Protein AF-A0A968T6D5-F1 (afdb_monomer)

Nearest PDB structures (foldseek):
  5hj5-assembly2_B  TM=8.828E-01  e=1.492E-11  Vibrio cholerae O1 biovar El Tor str. N16961
  4r7t-assembly1_B  TM=8.932E-01  e=2.341E-11  Vibrio cholerae O1 biovar El Tor str. N16961
  7lqm-assembly2_D  TM=8.973E-01  e=6.558E-11  Pasteurella multocida subsp. multocida str. Pm70
  4r7t-assembly1_C  TM=8.538E-01  e=7.459E-11  Vibrio cholerae O1 biovar El Tor str. N16961
  3hn6-assembly1_E  TM=8.914E-01  e=2.534E-10  Borreliella burgdorferi B31

Sequence (171 aa):
MSRQGNSTKNNLLLCAASGSSPTGTYTKLAERNDIDTYKNLKVIKLDEWGGIPANHEGSCETYLQSILVKPLNIREENYYSFQSEPSSPEEECNRIQQLIYQNGPIDACVLGLGMNGHIAFNEPSTYLQAHCHVAVLSEASMNHPMAKNMKKDSVYGLSLGMAEHHEFQKE

Structure (mmCIF, N/CA/C/O backbone):
data_AF-A0A968T6D5-F1
#
_entry.id   AF-A0A968T6D5-F1
#
loop_
_atom_site.group_PDB
_atom_site.id
_atom_site.type_symbol
_atom_site.label_atom_id
_atom_site.label_alt_id
_atom_site.label_comp_id
_atom_site.label_asym_id
_atom_site.label_entity_id
_atom_site.label_seq_id
_atom_site.pdbx_PDB_ins_code
_atom_site.Cartn_x
_atom_site.Cartn_y
_atom_site.Cartn_z
_atom_site.occupancy
_atom_site.B_iso_or_equiv
_atom_site.auth_seq_id
_atom_site.auth_comp_id
_atom_site.auth_asym_id
_atom_site.auth_atom_id
_atom_site.pdbx_PDB_model_num
ATOM 1 N N . MET A 1 1 ? -39.250 -11.240 4.379 1.00 39.84 1 MET A N 1
ATOM 2 C CA . MET A 1 1 ? -37.954 -11.837 4.755 1.00 39.84 1 MET A CA 1
ATOM 3 C C . MET A 1 1 ? -37.105 -10.739 5.360 1.00 39.84 1 MET A C 1
ATOM 5 O O . MET A 1 1 ? -36.820 -9.749 4.702 1.00 39.84 1 MET A O 1
ATOM 9 N N . SER A 1 2 ? -36.882 -10.845 6.662 1.00 36.34 2 SER A N 1
ATOM 10 C CA . SER A 1 2 ? -36.155 -9.902 7.508 1.00 36.34 2 SER A CA 1
ATOM 11 C C . SER A 1 2 ? -34.710 -9.735 7.036 1.00 36.34 2 SER A C 1
ATOM 13 O O . SER A 1 2 ? -34.006 -10.730 6.899 1.00 36.34 2 SER A O 1
ATOM 15 N N . ARG A 1 3 ? -34.265 -8.487 6.826 1.00 44.09 3 ARG A N 1
ATOM 16 C CA . ARG A 1 3 ? -32.837 -8.143 6.757 1.00 44.09 3 ARG A CA 1
ATOM 17 C C . ARG A 1 3 ? -32.211 -8.545 8.089 1.00 44.09 3 ARG A C 1
ATOM 19 O O . ARG A 1 3 ? -32.460 -7.901 9.107 1.00 44.09 3 ARG A O 1
ATOM 26 N N . GLN A 1 4 ? -31.502 -9.663 8.094 1.00 44.09 4 GLN A N 1
ATOM 27 C CA . GLN A 1 4 ? -30.813 -10.163 9.270 1.00 44.09 4 GLN A CA 1
ATOM 28 C C . GLN A 1 4 ? -29.590 -9.273 9.528 1.00 44.09 4 GLN A C 1
ATOM 30 O O . GLN A 1 4 ? -28.800 -9.039 8.625 1.00 44.09 4 GLN A O 1
ATOM 35 N N . GLY A 1 5 ? -29.543 -8.720 10.744 1.00 38.88 5 GLY A N 1
ATOM 36 C CA . GLY A 1 5 ? -28.426 -8.078 11.446 1.00 38.88 5 GLY A CA 1
ATOM 37 C C . GLY A 1 5 ? -27.273 -7.501 10.626 1.00 38.88 5 GLY A C 1
ATOM 38 O O . GLY A 1 5 ? -26.410 -8.233 10.162 1.00 38.88 5 GLY A O 1
ATOM 39 N N . ASN A 1 6 ? -27.170 -6.171 10.609 1.00 45.66 6 ASN A N 1
ATOM 40 C CA . ASN A 1 6 ? -25.922 -5.477 10.308 1.00 45.66 6 ASN A CA 1
ATOM 41 C C . ASN A 1 6 ? -24.921 -5.795 11.437 1.00 45.66 6 ASN A C 1
ATOM 43 O O . ASN A 1 6 ? -24.883 -5.111 12.459 1.00 45.66 6 ASN A O 1
ATOM 47 N N . SER A 1 7 ? -24.189 -6.902 11.308 1.00 52.06 7 SER A N 1
ATOM 48 C CA . SER A 1 7 ? -23.083 -7.232 12.201 1.00 52.06 7 SER A CA 1
ATOM 49 C C . SER A 1 7 ? -21.985 -6.202 11.928 1.00 52.06 7 SER A C 1
ATOM 51 O O . SER A 1 7 ? -21.368 -6.209 10.863 1.00 52.06 7 SER A O 1
ATOM 53 N N . THR A 1 8 ? -21.774 -5.263 12.848 1.00 63.16 8 THR A N 1
ATOM 54 C CA . THR A 1 8 ? -20.686 -4.287 12.746 1.00 63.16 8 THR A CA 1
ATOM 55 C C . THR A 1 8 ? -19.360 -5.030 12.857 1.00 63.16 8 THR A C 1
ATOM 57 O O . THR A 1 8 ? -18.914 -5.347 13.963 1.00 63.16 8 THR A O 1
ATOM 60 N N . LYS A 1 9 ? -18.737 -5.342 11.713 1.00 71.62 9 LYS A N 1
ATOM 61 C CA . LYS A 1 9 ? -17.369 -5.866 11.665 1.00 71.62 9 LYS A CA 1
ATOM 62 C C . LYS A 1 9 ? -16.458 -4.822 12.305 1.00 71.62 9 LYS A C 1
ATOM 64 O O . LYS A 1 9 ? -16.254 -3.747 11.755 1.00 71.62 9 LYS A O 1
ATOM 69 N N . ASN A 1 10 ? -15.941 -5.135 13.490 1.00 76.75 10 ASN A N 1
ATOM 70 C CA . ASN A 1 10 ? -15.144 -4.192 14.277 1.00 76.75 10 ASN A CA 1
ATOM 71 C C . ASN A 1 10 ? -13.683 -4.101 13.793 1.00 76.75 10 ASN A C 1
ATOM 73 O O . ASN A 1 10 ? -12.955 -3.236 14.246 1.00 76.75 10 ASN A O 1
ATOM 77 N N . ASN A 1 11 ? -13.260 -4.976 12.871 1.00 85.19 11 ASN A N 1
ATOM 78 C CA . ASN A 1 11 ? -11.891 -5.055 12.351 1.00 85.19 11 ASN A CA 1
ATOM 79 C C . ASN A 1 11 ? -11.912 -4.956 10.818 1.00 85.19 11 ASN A C 1
ATOM 81 O O . ASN A 1 11 ? -11.756 -5.969 10.133 1.00 85.19 11 ASN A O 1
ATOM 85 N N . LEU A 1 12 ? -12.178 -3.761 10.288 1.00 93.75 12 LEU A N 1
ATOM 86 C CA . LEU A 1 12 ? -12.165 -3.516 8.843 1.00 93.75 12 LEU A CA 1
ATOM 87 C C . LEU A 1 12 ? -10.730 -3.550 8.304 1.00 93.75 12 LEU A C 1
ATOM 89 O O . LEU A 1 12 ? -9.838 -2.969 8.921 1.00 93.75 12 LEU A O 1
ATOM 93 N N . LEU A 1 13 ? -10.522 -4.194 7.156 1.00 96.44 13 LEU A N 1
ATOM 94 C CA . LEU A 1 13 ? -9.281 -4.167 6.390 1.00 96.44 13 LEU A CA 1
ATOM 95 C C . LEU A 1 13 ? -9.427 -3.200 5.210 1.00 96.4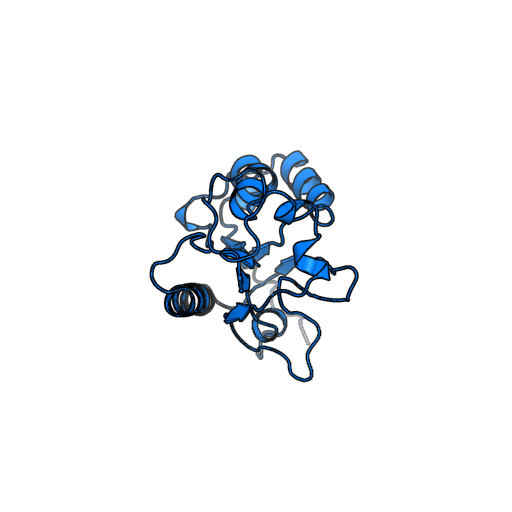4 13 LEU A C 1
ATOM 97 O O . LEU A 1 13 ? -10.105 -3.492 4.225 1.00 96.44 13 LEU A O 1
ATOM 101 N N . LEU A 1 14 ? -8.779 -2.043 5.326 1.00 96.94 14 LEU A N 1
ATOM 102 C CA . LEU A 1 14 ? -8.708 -1.017 4.292 1.00 96.94 14 LEU A CA 1
ATOM 103 C C . LEU A 1 14 ? -7.461 -1.219 3.431 1.00 96.94 14 LEU A C 1
ATOM 105 O O . LEU A 1 14 ? -6.344 -1.152 3.934 1.00 96.94 14 LEU A O 1
ATOM 109 N N . CYS A 1 15 ? -7.630 -1.378 2.125 1.00 97.75 15 CYS A N 1
ATOM 110 C CA . CYS A 1 15 ? -6.530 -1.273 1.178 1.00 97.75 15 CYS A CA 1
ATOM 111 C C . CYS A 1 15 ? -6.327 0.192 0.761 1.00 97.75 15 CYS A C 1
ATOM 113 O O . CYS A 1 15 ? -7.260 0.843 0.282 1.00 97.75 15 CYS A O 1
ATOM 115 N N . ALA A 1 16 ? -5.121 0.716 0.978 1.00 97.81 16 ALA A N 1
ATOM 116 C CA . ALA A 1 16 ? -4.806 2.133 0.830 1.00 97.81 16 ALA A CA 1
ATOM 117 C C . ALA A 1 16 ? -3.813 2.390 -0.315 1.00 97.81 16 ALA A C 1
ATOM 119 O O . ALA A 1 16 ? -2.665 1.942 -0.265 1.00 97.81 16 ALA A O 1
ATOM 120 N N . ALA A 1 17 ? -4.244 3.169 -1.312 1.00 96.69 17 ALA A N 1
ATOM 121 C CA . ALA A 1 17 ? -3.376 3.739 -2.340 1.00 96.69 17 ALA A CA 1
ATOM 122 C C . ALA A 1 17 ? -2.574 4.939 -1.819 1.00 96.69 17 ALA A C 1
ATOM 124 O O . ALA A 1 17 ? -3.065 5.704 -0.981 1.00 96.69 17 ALA A O 1
ATOM 125 N N . SER A 1 18 ? -1.383 5.137 -2.384 1.00 95.44 18 SER A N 1
ATOM 126 C CA . SER A 1 18 ? -0.613 6.378 -2.281 1.00 95.44 18 SER A CA 1
ATOM 127 C C . SER A 1 18 ? -0.976 7.368 -3.409 1.00 95.44 18 SER A C 1
ATOM 129 O O . SER A 1 18 ? -1.838 7.097 -4.249 1.00 95.44 18 SER A O 1
ATOM 131 N N . GLY A 1 19 ? -0.332 8.539 -3.434 1.00 91.88 19 GLY A N 1
ATOM 132 C CA . GLY A 1 19 ? -0.453 9.512 -4.526 1.00 91.88 19 GLY A CA 1
ATOM 133 C C . GLY A 1 19 ? -1.437 10.657 -4.265 1.00 91.88 19 GLY A C 1
ATOM 134 O O . GLY A 1 19 ? -2.054 10.762 -3.211 1.00 91.88 19 GLY A O 1
ATOM 135 N N . SER A 1 20 ? -1.574 11.577 -5.224 1.00 91.25 20 SER A N 1
ATOM 136 C CA . SER A 1 20 ? -2.323 12.828 -5.018 1.00 91.25 20 SER A CA 1
ATOM 137 C C . SER A 1 20 ? -3.838 12.642 -4.916 1.00 91.25 20 SER A C 1
ATOM 139 O O . SER A 1 20 ? -4.496 13.380 -4.185 1.00 91.25 20 SER A O 1
ATOM 141 N N . SER A 1 21 ? -4.394 11.674 -5.649 1.00 93.19 21 SER A N 1
ATOM 142 C CA . SER A 1 21 ? -5.838 11.426 -5.720 1.00 93.19 21 SER A CA 1
ATOM 143 C C . SER A 1 21 ? -6.466 11.072 -4.362 1.00 93.19 21 SER A C 1
ATOM 145 O O . SER A 1 21 ? -7.460 11.704 -3.999 1.00 93.19 21 SER A O 1
ATOM 147 N N . PRO A 1 22 ? -5.919 10.128 -3.567 1.00 95.44 22 PRO A N 1
ATOM 148 C CA . PRO A 1 22 ? -6.502 9.795 -2.269 1.00 95.44 22 PRO A CA 1
ATOM 149 C C . PRO A 1 22 ? -6.221 10.825 -1.160 1.00 95.44 22 PRO A C 1
ATOM 151 O O . PRO A 1 22 ? -6.925 10.806 -0.147 1.00 95.44 22 PRO A O 1
ATOM 154 N N . THR A 1 23 ? -5.271 11.758 -1.342 1.00 95.75 23 THR A N 1
ATOM 155 C CA . THR A 1 23 ? -4.838 12.713 -0.299 1.00 95.75 23 THR A CA 1
ATOM 156 C C . THR A 1 23 ? -6.005 13.446 0.351 1.00 95.75 23 THR A C 1
ATOM 158 O O . THR A 1 23 ? -6.135 13.430 1.570 1.00 95.75 23 THR A O 1
ATOM 161 N N . GLY A 1 24 ? -6.895 14.046 -0.446 1.00 96.50 24 GLY A N 1
ATOM 162 C CA . GLY A 1 24 ? -8.029 14.802 0.094 1.00 96.50 24 GLY A CA 1
ATOM 163 C C . GLY A 1 24 ? -8.975 13.943 0.939 1.00 96.50 24 GLY A C 1
ATOM 164 O O . GLY A 1 24 ? -9.490 14.410 1.953 1.00 96.50 24 GLY A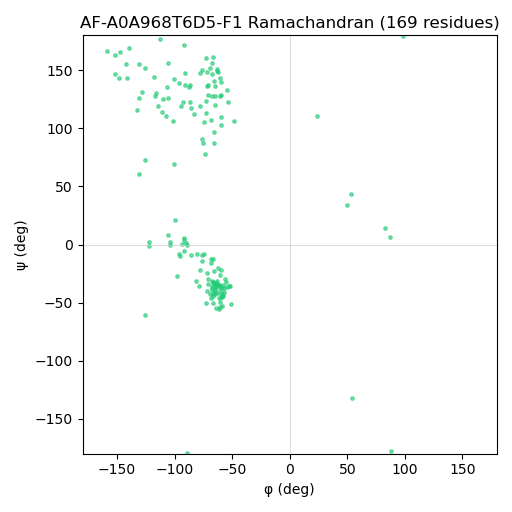 O 1
ATOM 165 N N . THR A 1 25 ? -9.155 12.672 0.567 1.00 96.38 25 THR A N 1
ATOM 166 C CA . THR A 1 25 ? -9.977 11.721 1.328 1.00 96.38 25 THR A CA 1
ATOM 167 C C . THR A 1 25 ? -9.343 11.424 2.681 1.00 96.38 25 THR A C 1
ATOM 169 O O . THR A 1 25 ? -10.004 11.566 3.709 1.00 96.38 25 THR A O 1
ATOM 172 N N . TYR A 1 26 ? -8.057 11.071 2.705 1.00 97.12 26 TYR A N 1
ATOM 173 C CA . TYR A 1 26 ? -7.350 10.764 3.949 1.00 97.12 26 TYR A CA 1
ATOM 174 C C . TYR A 1 26 ? -7.241 11.978 4.874 1.00 97.12 26 TYR A C 1
ATOM 176 O O . TYR A 1 26 ? -7.511 11.857 6.067 1.00 97.12 26 TYR A O 1
ATOM 184 N N . THR A 1 27 ? -6.966 13.168 4.330 1.00 96.25 27 THR A N 1
ATOM 185 C CA . THR A 1 27 ? -6.975 14.412 5.109 1.00 96.25 27 THR A CA 1
ATOM 186 C C . THR A 1 27 ? -8.334 14.638 5.772 1.00 96.25 27 THR A C 1
ATOM 188 O O . THR A 1 27 ? -8.389 14.925 6.964 1.00 96.25 27 THR A O 1
ATOM 191 N N . LYS A 1 28 ? -9.445 14.432 5.053 1.00 96.31 28 LYS A N 1
ATOM 192 C CA . LYS A 1 28 ? -10.792 14.573 5.628 1.00 96.31 28 LYS A CA 1
ATOM 193 C C . LYS A 1 28 ? -11.109 13.520 6.688 1.00 96.31 28 LYS A C 1
ATOM 195 O O . LYS A 1 28 ? -11.847 13.823 7.621 1.00 96.31 28 LYS A O 1
ATOM 200 N N . LEU A 1 29 ? -10.577 12.302 6.569 1.00 94.75 29 LEU A N 1
ATOM 201 C CA . LEU A 1 29 ? -10.698 11.284 7.619 1.00 94.75 29 LEU A CA 1
ATOM 202 C C . LEU A 1 29 ? -9.936 11.691 8.884 1.00 94.75 29 LEU A C 1
ATOM 204 O O . LEU A 1 29 ? -10.477 11.548 9.981 1.00 94.75 29 LEU A O 1
ATOM 208 N N . ALA A 1 30 ? -8.728 12.236 8.728 1.00 94.12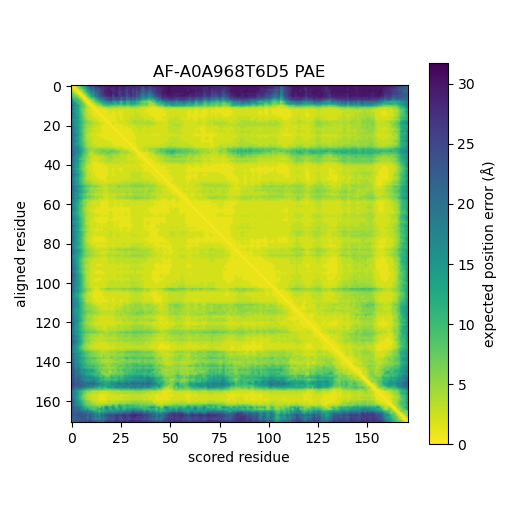 30 ALA A N 1
ATOM 209 C CA . ALA A 1 30 ? -7.897 12.703 9.834 1.00 94.12 30 ALA A CA 1
ATOM 210 C C . ALA A 1 30 ? -8.486 13.932 10.539 1.00 94.12 30 ALA A C 1
ATOM 212 O O . ALA A 1 30 ? -8.495 13.993 11.764 1.00 94.12 30 ALA A O 1
ATOM 213 N N . GLU A 1 31 ? -9.066 14.872 9.787 1.00 95.31 31 GLU A N 1
ATOM 214 C CA . GLU A 1 31 ? -9.740 16.059 10.336 1.00 95.31 31 GLU A CA 1
ATOM 215 C C . GLU A 1 31 ? -10.919 15.722 11.265 1.00 95.31 31 GLU A C 1
ATOM 217 O O . GLU A 1 31 ? -11.288 16.548 12.099 1.00 95.31 31 GLU A O 1
ATOM 222 N N . ARG A 1 32 ? -11.506 14.519 11.163 1.00 93.88 32 ARG A N 1
ATOM 223 C CA . ARG A 1 32 ? -12.560 14.076 12.093 1.00 93.88 32 ARG A CA 1
ATOM 224 C C . ARG A 1 32 ? -12.043 13.895 13.520 1.00 93.88 32 ARG A C 1
ATOM 226 O O . ARG A 1 32 ? -12.850 13.949 14.441 1.00 93.88 32 ARG A O 1
ATOM 233 N N . ASN A 1 33 ? -10.734 13.678 13.690 1.00 88.06 33 ASN A N 1
ATOM 234 C CA . ASN A 1 33 ? -10.071 13.444 14.975 1.00 88.06 33 ASN A CA 1
ATOM 235 C C . ASN A 1 33 ? -10.761 12.363 15.838 1.00 88.06 33 ASN A C 1
ATOM 237 O O . ASN A 1 33 ? -10.807 12.451 17.064 1.00 88.06 33 ASN A O 1
ATOM 241 N N . ASP A 1 34 ? -11.325 11.350 15.179 1.00 89.44 34 ASP A N 1
ATOM 242 C CA . ASP A 1 34 ? -12.095 10.269 15.794 1.00 89.44 34 ASP A CA 1
ATOM 243 C C . ASP A 1 34 ? -11.229 9.008 15.928 1.00 89.44 34 ASP A C 1
ATOM 245 O O . ASP A 1 34 ? -11.383 8.022 15.208 1.00 89.44 34 ASP A O 1
ATOM 249 N N . ILE A 1 35 ? -10.240 9.084 16.820 1.00 87.25 35 ILE A N 1
ATOM 250 C CA . ILE A 1 35 ? -9.236 8.026 17.018 1.00 87.25 35 ILE A CA 1
ATOM 251 C C . ILE A 1 35 ? -9.891 6.714 17.474 1.00 87.25 35 ILE A C 1
ATOM 253 O O . ILE A 1 35 ? -9.446 5.634 17.082 1.00 87.25 35 ILE A O 1
ATOM 257 N N . ASP A 1 36 ? -10.960 6.791 18.270 1.00 88.81 36 ASP A N 1
ATOM 258 C CA . ASP A 1 36 ? -11.662 5.608 18.772 1.00 88.81 36 ASP A CA 1
ATOM 259 C C . ASP A 1 36 ? -12.310 4.809 17.635 1.00 88.81 36 ASP A C 1
ATOM 261 O O . ASP A 1 36 ? -12.212 3.579 17.627 1.00 88.81 36 ASP A O 1
ATOM 265 N N . THR A 1 37 ? -12.876 5.489 16.630 1.00 88.81 37 THR A N 1
ATOM 266 C CA . THR A 1 37 ? -13.395 4.837 15.417 1.00 88.81 37 THR A CA 1
ATOM 267 C C . THR A 1 37 ? -12.304 4.087 14.646 1.00 88.81 37 THR A C 1
ATOM 269 O O . THR A 1 37 ? -12.565 3.015 14.097 1.00 88.81 37 THR A O 1
ATOM 272 N N . TYR A 1 38 ? -11.068 4.596 14.617 1.00 91.75 38 TYR A N 1
ATOM 273 C CA . TYR A 1 38 ? -9.971 3.992 13.846 1.00 91.75 38 TYR A CA 1
ATOM 274 C C . TYR A 1 38 ? -9.117 2.991 14.635 1.00 91.75 38 TYR A C 1
ATOM 276 O O . TYR A 1 38 ? -8.277 2.310 14.051 1.00 91.75 38 TYR A O 1
ATOM 284 N N . LYS A 1 39 ? -9.344 2.830 15.943 1.00 92.06 39 LYS A N 1
ATOM 285 C CA . LYS A 1 39 ? -8.516 1.994 16.832 1.00 92.06 39 LYS A CA 1
ATOM 286 C C . LYS A 1 39 ? -8.343 0.545 16.356 1.00 92.06 39 LYS A C 1
ATOM 288 O O . LYS A 1 39 ? -7.279 -0.051 16.532 1.00 92.06 39 LYS A O 1
ATOM 293 N N . ASN A 1 40 ? -9.390 -0.021 15.761 1.00 93.56 40 ASN A N 1
ATOM 294 C CA . ASN A 1 40 ? -9.403 -1.394 15.255 1.00 93.56 40 ASN A CA 1
ATOM 295 C C . ASN A 1 40 ? -9.271 -1.472 13.725 1.00 93.56 40 ASN A C 1
ATOM 297 O O . ASN A 1 40 ? -9.310 -2.569 13.164 1.00 93.56 40 ASN A O 1
ATOM 301 N N . LEU A 1 41 ? -9.116 -0.327 13.050 1.00 95.56 41 LEU A N 1
ATOM 302 C CA . LEU A 1 41 ? -8.908 -0.282 11.611 1.00 95.56 41 LEU A CA 1
ATOM 303 C C . LEU A 1 41 ? -7.572 -0.946 11.283 1.00 95.56 41 LEU A C 1
ATOM 305 O O . LEU A 1 41 ? -6.538 -0.604 11.861 1.00 95.56 41 LEU A O 1
ATOM 309 N N . LYS A 1 42 ? -7.618 -1.894 10.352 1.00 97.56 42 LYS A N 1
ATOM 310 C CA . LYS A 1 42 ? -6.451 -2.490 9.717 1.00 97.56 42 LYS A CA 1
ATOM 311 C C . LYS A 1 42 ? -6.252 -1.846 8.358 1.00 97.56 42 LYS A C 1
ATOM 313 O O . LYS A 1 42 ? -7.219 -1.561 7.654 1.00 97.56 42 LYS A O 1
ATOM 318 N N . VAL A 1 43 ? -5.002 -1.639 7.982 1.00 97.94 43 VAL A N 1
ATOM 319 C CA . VAL A 1 43 ? -4.631 -1.030 6.710 1.00 97.94 43 VAL A CA 1
ATOM 320 C C . VAL A 1 43 ? -3.628 -1.932 6.017 1.00 97.94 43 VAL A C 1
ATOM 322 O O . VAL A 1 43 ? -2.646 -2.341 6.627 1.00 97.94 43 VAL A O 1
ATOM 325 N N . ILE A 1 44 ? -3.860 -2.219 4.742 1.00 98.19 44 ILE A N 1
ATOM 326 C CA . ILE A 1 44 ? -2.883 -2.851 3.863 1.00 98.19 44 ILE A CA 1
ATOM 327 C C . ILE A 1 44 ? -2.508 -1.898 2.732 1.00 98.19 44 ILE A C 1
ATOM 329 O O . ILE A 1 44 ? -3.370 -1.294 2.092 1.00 98.19 44 ILE A O 1
ATOM 333 N N . LYS A 1 45 ? -1.209 -1.724 2.508 1.00 97.38 45 LYS A N 1
ATOM 334 C CA . LYS A 1 45 ? -0.687 -0.860 1.448 1.00 97.38 45 LYS A CA 1
ATOM 335 C C . LYS A 1 45 ? -0.917 -1.505 0.077 1.00 97.38 45 LYS A C 1
ATOM 337 O O . LYS A 1 45 ? -0.698 -2.702 -0.081 1.00 97.38 45 LYS A O 1
ATOM 342 N N . LEU A 1 46 ? -1.368 -0.710 -0.893 1.00 97.25 46 LEU A N 1
ATOM 343 C CA . LEU A 1 46 ? -1.697 -1.180 -2.242 1.00 97.25 46 LEU A CA 1
ATOM 344 C C . LEU A 1 46 ? -0.452 -1.541 -3.074 1.00 97.25 46 LEU A C 1
ATOM 346 O O . LEU A 1 46 ? -0.460 -2.534 -3.802 1.00 97.25 46 LEU A O 1
ATOM 350 N N . ASP A 1 47 ? 0.609 -0.746 -2.956 1.00 96.88 47 ASP A N 1
ATOM 351 C CA . ASP A 1 47 ? 1.835 -0.874 -3.742 1.00 96.88 47 ASP A CA 1
ATOM 352 C C . ASP A 1 47 ? 3.047 -0.208 -3.066 1.00 96.88 47 ASP A C 1
ATOM 354 O O . ASP A 1 47 ? 2.922 0.544 -2.094 1.00 96.88 47 ASP A O 1
ATOM 358 N N . GLU A 1 48 ? 4.248 -0.508 -3.561 1.00 96.38 48 GLU A N 1
ATOM 359 C CA . GLU A 1 48 ? 5.485 0.174 -3.179 1.00 96.38 48 GLU A CA 1
ATOM 360 C C . GLU A 1 48 ? 6.526 0.165 -4.297 1.00 96.38 48 GLU A C 1
ATOM 362 O O . GLU A 1 48 ? 6.645 -0.799 -5.057 1.00 96.38 48 GLU A O 1
ATOM 367 N N . TRP A 1 49 ? 7.311 1.237 -4.365 1.00 93.56 49 TRP A N 1
ATOM 368 C CA . TRP A 1 49 ? 8.510 1.298 -5.188 1.00 93.56 49 TRP A CA 1
ATOM 369 C C . TRP A 1 49 ? 9.605 0.439 -4.550 1.00 93.56 49 TRP A C 1
ATOM 371 O O . TRP A 1 49 ? 10.119 0.749 -3.474 1.00 93.56 49 TRP A O 1
ATOM 381 N N . GLY A 1 50 ? 9.963 -0.647 -5.224 1.00 93.12 50 GLY A N 1
ATOM 382 C CA . GLY A 1 50 ? 11.086 -1.492 -4.856 1.00 93.12 50 GLY A CA 1
ATOM 383 C C . GLY A 1 50 ? 12.422 -0.876 -5.270 1.00 93.12 50 GLY A C 1
ATOM 384 O O . GLY A 1 50 ? 12.508 -0.196 -6.293 1.00 93.12 50 GLY A O 1
ATOM 385 N N . GLY A 1 51 ? 13.473 -1.127 -4.488 1.00 90.38 51 GLY A N 1
ATOM 386 C CA . GLY A 1 51 ? 14.833 -0.649 -4.770 1.00 90.38 51 GLY A CA 1
ATOM 387 C C . GLY A 1 51 ? 15.109 0.790 -4.324 1.00 90.38 51 GLY A C 1
ATOM 388 O O . GLY A 1 51 ? 16.112 1.378 -4.736 1.00 90.38 51 GLY A O 1
ATOM 389 N N . ILE A 1 52 ? 14.235 1.360 -3.488 1.00 90.12 52 ILE A N 1
ATOM 390 C CA . ILE A 1 52 ? 14.470 2.634 -2.804 1.00 90.12 52 ILE A CA 1
ATOM 391 C C . ILE A 1 52 ? 14.291 2.482 -1.289 1.00 90.12 52 ILE A C 1
ATOM 393 O O . ILE A 1 52 ? 13.472 1.674 -0.855 1.00 90.12 52 ILE A O 1
ATO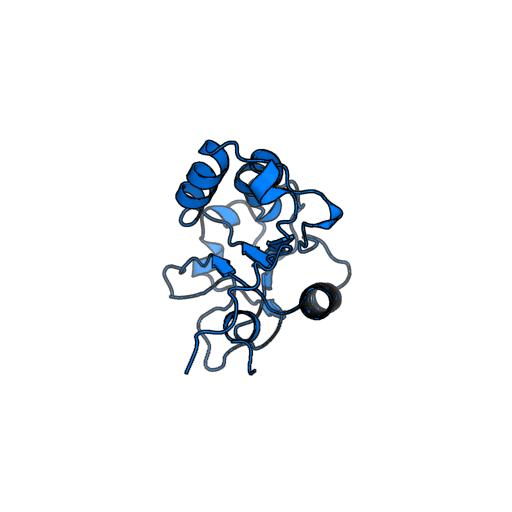M 397 N N . PRO A 1 53 ? 14.973 3.299 -0.469 1.00 91.12 53 PRO A N 1
ATOM 398 C CA . PRO A 1 53 ? 14.745 3.305 0.970 1.00 91.12 53 PRO A CA 1
ATOM 399 C C . PRO A 1 53 ? 13.296 3.659 1.325 1.00 91.12 53 PRO A C 1
ATOM 401 O O . PRO A 1 53 ? 12.723 4.599 0.774 1.00 91.12 53 PRO A O 1
ATOM 404 N N . ALA A 1 54 ? 12.724 2.985 2.322 1.00 88.94 54 ALA A N 1
ATOM 405 C CA . ALA A 1 54 ? 11.353 3.244 2.786 1.00 88.94 54 ALA A CA 1
ATOM 406 C C . ALA A 1 54 ? 11.138 4.670 3.347 1.00 88.94 54 ALA A C 1
ATOM 408 O O . ALA A 1 54 ? 10.013 5.158 3.419 1.00 88.94 54 ALA A O 1
ATOM 409 N N . ASN A 1 55 ? 12.213 5.356 3.750 1.00 90.44 55 ASN A N 1
ATOM 410 C CA . ASN A 1 55 ? 12.182 6.751 4.203 1.00 90.44 55 ASN A CA 1
ATOM 411 C C . ASN A 1 55 ? 12.442 7.766 3.075 1.00 90.44 55 ASN A C 1
ATOM 413 O O . ASN A 1 55 ? 12.552 8.964 3.343 1.00 90.44 55 ASN A O 1
ATOM 417 N N . HIS A 1 56 ? 12.580 7.305 1.830 1.00 90.00 56 HIS A N 1
ATOM 418 C CA . HIS A 1 56 ? 12.716 8.177 0.676 1.00 90.00 56 HIS A CA 1
ATOM 419 C C . HIS A 1 56 ? 11.427 8.987 0.490 1.00 90.00 56 HIS A C 1
ATOM 421 O O . HIS A 1 56 ? 10.328 8.432 0.543 1.00 90.00 56 HIS A O 1
ATOM 427 N N . GLU A 1 57 ? 11.554 10.286 0.210 1.00 87.88 57 GLU A N 1
ATOM 428 C CA . GLU A 1 57 ? 10.422 11.224 0.107 1.00 87.88 57 GLU A CA 1
ATOM 429 C C . GLU A 1 57 ? 9.343 10.788 -0.900 1.00 87.88 57 GLU A C 1
ATOM 431 O O . GLU A 1 57 ? 8.159 11.045 -0.700 1.00 87.88 57 GLU A O 1
ATOM 436 N N . GLY A 1 58 ? 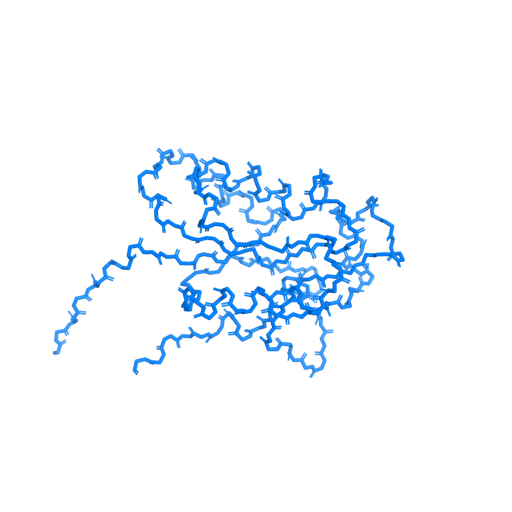9.759 10.105 -1.969 1.00 86.38 58 GLY A N 1
ATOM 437 C CA . GLY A 1 58 ? 8.887 9.590 -3.027 1.00 86.38 58 GLY A CA 1
ATOM 438 C C . GLY A 1 58 ? 8.343 8.175 -2.801 1.00 86.38 58 GLY A C 1
ATOM 439 O O . GLY A 1 58 ? 7.662 7.666 -3.686 1.00 86.38 58 GLY A O 1
ATOM 440 N N . SER A 1 59 ? 8.661 7.519 -1.679 1.00 92.88 59 SER A N 1
ATOM 441 C CA . SER A 1 59 ? 8.136 6.179 -1.368 1.00 92.88 59 SER A CA 1
ATOM 442 C C . SER A 1 59 ? 6.650 6.223 -1.005 1.00 92.88 59 SER A C 1
ATOM 444 O O . SER A 1 59 ? 6.165 7.185 -0.393 1.00 92.88 59 SER A O 1
ATOM 446 N N . CYS A 1 60 ? 5.926 5.150 -1.329 1.00 95.44 60 CYS A N 1
ATOM 447 C CA . CYS A 1 60 ? 4.528 5.002 -0.931 1.00 95.44 60 CYS A CA 1
ATOM 448 C C . CYS A 1 60 ? 4.410 4.932 0.601 1.00 95.44 60 CYS A C 1
ATOM 450 O O . CYS A 1 60 ? 3.460 5.466 1.178 1.00 95.44 60 CYS A O 1
ATOM 452 N N . GLU A 1 61 ? 5.402 4.333 1.266 1.00 96.75 61 GLU A N 1
ATOM 453 C CA . GLU A 1 61 ? 5.511 4.265 2.722 1.00 96.75 61 GLU A CA 1
ATOM 454 C C . GLU A 1 61 ? 5.561 5.651 3.370 1.00 96.75 61 GLU A C 1
ATOM 456 O O . GLU A 1 61 ? 4.739 5.953 4.234 1.00 96.75 61 GLU A O 1
ATOM 461 N N . THR A 1 62 ? 6.469 6.529 2.933 1.00 95.38 62 THR A N 1
ATOM 462 C CA . THR A 1 62 ? 6.586 7.880 3.506 1.00 95.38 62 THR A CA 1
ATOM 463 C C . THR A 1 62 ? 5.290 8.677 3.325 1.00 95.38 62 THR A C 1
ATOM 465 O O . THR A 1 62 ? 4.840 9.372 4.248 1.00 95.38 62 THR A O 1
ATOM 468 N N . TYR A 1 63 ? 4.632 8.527 2.172 1.00 96.50 63 TYR A N 1
ATOM 469 C CA . TYR A 1 63 ? 3.324 9.126 1.921 1.00 96.50 63 TYR A CA 1
ATOM 470 C C . TYR A 1 63 ? 2.252 8.600 2.891 1.00 96.50 63 TYR A C 1
ATOM 472 O O . TYR A 1 63 ? 1.623 9.388 3.597 1.00 96.50 63 TYR A O 1
ATOM 480 N N . LEU A 1 64 ? 2.046 7.281 2.977 1.00 97.50 64 LEU A N 1
ATOM 481 C CA . LEU A 1 64 ? 0.973 6.717 3.806 1.00 97.50 64 LEU A CA 1
ATOM 482 C C . LEU A 1 64 ? 1.221 6.939 5.297 1.00 97.50 64 LEU A C 1
ATOM 484 O O . LEU A 1 64 ? 0.277 7.227 6.034 1.00 97.50 64 LEU A O 1
ATOM 488 N N . GLN A 1 65 ? 2.478 6.891 5.736 1.00 97.69 65 GLN A N 1
ATOM 489 C CA . GLN A 1 65 ? 2.852 7.225 7.106 1.00 97.69 65 GLN A CA 1
ATOM 490 C C . GLN A 1 65 ? 2.452 8.654 7.476 1.00 97.69 65 GLN A C 1
ATOM 492 O O . GLN A 1 65 ? 1.910 8.883 8.556 1.00 97.69 65 GLN A O 1
ATOM 497 N N . SER A 1 66 ? 2.711 9.618 6.590 1.00 96.69 66 SER A N 1
ATOM 498 C CA . SER A 1 66 ? 2.448 11.036 6.860 1.00 96.69 66 SER A CA 1
ATOM 499 C C . SER A 1 66 ? 0.981 11.434 6.692 1.00 96.69 66 SER A C 1
ATOM 501 O O . SER A 1 66 ? 0.498 12.262 7.461 1.00 96.69 66 SER A O 1
ATOM 503 N N . ILE A 1 67 ? 0.270 10.847 5.727 1.00 96.75 67 ILE A N 1
ATOM 504 C CA . ILE A 1 67 ? -1.087 11.268 5.351 1.00 96.75 67 ILE A CA 1
ATOM 505 C C . ILE A 1 67 ? -2.187 10.418 6.003 1.00 96.75 67 ILE A C 1
ATOM 507 O O . ILE A 1 67 ? -3.287 10.929 6.216 1.00 96.75 67 ILE A O 1
ATOM 511 N N . LEU A 1 68 ? -1.916 9.152 6.342 1.00 97.31 68 LEU A N 1
ATOM 512 C CA . LEU A 1 68 ? -2.941 8.212 6.812 1.00 97.31 68 LEU A CA 1
ATOM 513 C C . LEU A 1 68 ? -2.605 7.569 8.164 1.00 97.31 68 LEU A C 1
ATOM 515 O O . LEU A 1 68 ? -3.342 7.758 9.128 1.00 97.31 68 LEU A O 1
ATOM 519 N N . VAL A 1 69 ? -1.497 6.829 8.259 1.00 97.75 69 VAL A N 1
ATOM 520 C CA . VAL A 1 69 ? -1.192 5.965 9.416 1.00 97.75 69 VAL A CA 1
ATOM 521 C C . VAL A 1 69 ? -1.019 6.787 10.693 1.0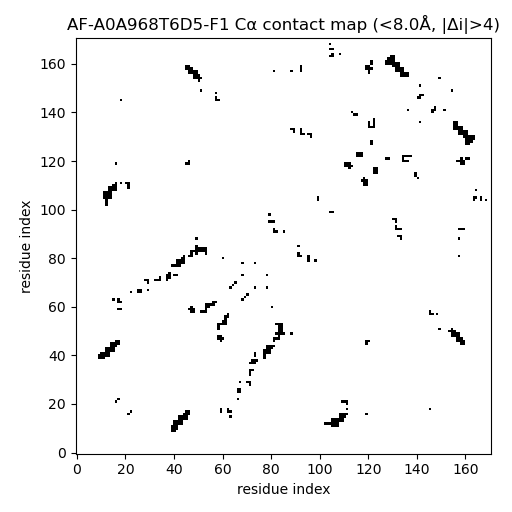0 97.75 69 VAL A C 1
ATOM 523 O O . VAL A 1 69 ? -1.724 6.548 11.674 1.00 97.75 69 VAL A O 1
ATOM 526 N N . LYS A 1 70 ? -0.130 7.791 10.681 1.00 97.12 70 LYS A N 1
ATOM 527 C CA . LYS A 1 70 ? 0.110 8.637 11.861 1.00 97.12 70 LYS A CA 1
ATOM 528 C C . LYS A 1 70 ? -1.091 9.533 12.190 1.00 97.12 70 LYS A C 1
ATOM 530 O O . LYS A 1 70 ? -1.476 9.548 13.356 1.00 97.12 70 LYS A O 1
ATOM 535 N N . PRO A 1 71 ? -1.726 10.239 11.228 1.00 96.56 71 PRO A N 1
ATOM 536 C CA . PRO A 1 71 ? -2.872 11.096 11.539 1.00 96.56 71 PRO A CA 1
ATOM 537 C C . PRO A 1 71 ? -4.094 10.355 12.092 1.00 96.56 71 PRO A C 1
ATOM 539 O O . PRO A 1 71 ? -4.817 10.923 12.904 1.00 96.56 71 PRO A O 1
ATOM 542 N N . LEU A 1 72 ? -4.327 9.101 11.682 1.00 96.44 72 LEU A N 1
ATOM 543 C CA . LEU A 1 72 ? -5.418 8.279 12.224 1.00 96.44 72 LEU A CA 1
ATOM 544 C C . LEU A 1 72 ? -5.013 7.465 13.462 1.00 96.44 72 LEU A C 1
ATOM 546 O O . LEU A 1 72 ? -5.848 6.750 14.011 1.00 96.44 72 LEU A O 1
ATOM 550 N N . ASN A 1 73 ? -3.755 7.569 13.906 1.00 96.75 73 ASN A N 1
ATOM 551 C CA . ASN A 1 73 ? -3.192 6.795 15.014 1.00 96.75 73 ASN A CA 1
ATOM 552 C C . ASN A 1 73 ? -3.386 5.273 14.837 1.00 96.75 73 ASN A C 1
ATOM 554 O O . ASN A 1 73 ? -3.770 4.559 15.768 1.00 96.75 73 ASN A O 1
ATOM 558 N N . ILE A 1 74 ? -3.141 4.779 13.619 1.00 96.94 74 ILE A N 1
ATOM 559 C CA . ILE A 1 74 ? -3.191 3.345 13.319 1.00 96.94 74 ILE A CA 1
ATOM 560 C C . ILE A 1 74 ? -2.038 2.658 14.046 1.00 96.94 74 ILE A C 1
ATOM 562 O O . ILE A 1 74 ? -0.881 3.063 13.930 1.00 96.94 74 ILE A O 1
ATOM 566 N N . ARG A 1 75 ? -2.364 1.609 14.803 1.00 95.75 75 ARG A N 1
ATOM 567 C CA . ARG A 1 75 ? -1.372 0.823 15.543 1.00 95.75 75 ARG A CA 1
ATOM 568 C C . ARG A 1 75 ? -0.469 0.060 14.577 1.00 95.75 75 ARG A C 1
ATOM 570 O O . ARG A 1 75 ? -0.938 -0.406 13.540 1.00 95.75 75 ARG A O 1
ATOM 577 N N . GLU A 1 76 ? 0.792 -0.123 14.946 1.00 96.00 76 GLU A N 1
ATOM 578 C CA . GLU A 1 76 ? 1.787 -0.802 14.109 1.00 96.00 76 GLU A CA 1
ATOM 579 C C . GLU A 1 76 ? 1.342 -2.223 13.727 1.00 96.00 76 GLU A C 1
ATOM 581 O O . GLU A 1 76 ? 1.412 -2.604 12.564 1.00 96.00 76 GLU A O 1
ATOM 586 N N . GLU A 1 77 ? 0.746 -2.970 14.662 1.00 96.56 77 GLU A N 1
ATOM 587 C CA . GLU A 1 77 ? 0.222 -4.323 14.425 1.00 96.56 77 GLU A CA 1
ATOM 588 C C . GLU A 1 77 ? -0.978 -4.393 13.457 1.00 96.56 77 GLU A C 1
ATOM 590 O O . GLU A 1 77 ? -1.367 -5.479 13.015 1.00 96.56 77 GLU A O 1
ATOM 595 N N . ASN A 1 78 ? -1.581 -3.243 13.146 1.00 97.19 78 ASN A N 1
ATOM 596 C CA . ASN A 1 78 ? -2.712 -3.101 12.235 1.00 97.19 78 ASN A CA 1
ATOM 597 C C . ASN A 1 78 ? -2.300 -2.535 10.863 1.00 97.19 78 ASN A C 1
ATOM 599 O O . ASN A 1 78 ? -3.171 -2.354 10.012 1.00 97.19 78 ASN A O 1
ATOM 603 N N . TYR A 1 79 ? -1.019 -2.233 10.636 1.00 98.06 79 TYR A N 1
ATOM 604 C CA . TYR A 1 79 ? -0.527 -1.693 9.371 1.00 98.06 79 TYR A CA 1
ATOM 605 C C . TYR A 1 79 ? 0.352 -2.716 8.644 1.00 98.06 79 TYR A C 1
ATOM 607 O O . TYR A 1 79 ? 1.431 -3.087 9.100 1.00 98.06 79 TYR A O 1
ATOM 615 N N . TYR A 1 80 ? -0.121 -3.178 7.490 1.00 98.06 80 TYR A N 1
ATOM 616 C CA . TYR A 1 80 ? 0.533 -4.179 6.657 1.00 98.06 80 TYR A CA 1
ATOM 617 C C . TYR A 1 80 ? 1.107 -3.504 5.412 1.00 98.06 80 TYR A C 1
ATOM 619 O O . TYR A 1 80 ? 0.367 -3.055 4.535 1.00 98.06 80 TYR A O 1
ATOM 627 N N . SER A 1 81 ? 2.431 -3.423 5.322 1.00 97.62 81 SER A N 1
ATOM 628 C CA . SER A 1 81 ? 3.112 -2.740 4.224 1.00 97.62 81 SER A CA 1
ATOM 629 C C . SER A 1 81 ? 4.216 -3.582 3.604 1.00 97.62 81 SER A C 1
ATOM 631 O O . SER A 1 81 ? 4.770 -4.483 4.242 1.00 97.62 81 SER A O 1
ATOM 633 N N . PHE A 1 82 ? 4.510 -3.276 2.339 1.00 97.81 82 PHE A N 1
ATOM 634 C CA . PHE A 1 82 ? 5.659 -3.798 1.615 1.00 97.81 82 PHE A CA 1
ATOM 635 C C . PHE A 1 82 ? 6.975 -3.295 2.212 1.00 97.81 82 PHE A C 1
ATOM 637 O O . PHE A 1 82 ? 7.092 -2.105 2.527 1.00 97.81 82 PHE A O 1
ATOM 644 N N . GLN A 1 83 ? 7.971 -4.173 2.273 1.00 96.19 83 GLN A N 1
ATOM 645 C CA . GLN A 1 83 ? 9.377 -3.801 2.385 1.00 96.19 83 GLN A CA 1
ATOM 646 C C . GLN A 1 83 ? 9.832 -3.200 1.051 1.00 96.19 83 GLN A C 1
ATOM 648 O O . GLN A 1 83 ? 9.635 -3.812 0.006 1.00 96.19 83 GLN A O 1
ATOM 653 N N . SER A 1 84 ? 10.442 -2.014 1.075 1.00 93.00 84 SER A N 1
ATOM 654 C CA . SER A 1 84 ? 10.904 -1.334 -0.148 1.00 93.00 84 SER A CA 1
ATOM 655 C C . SER A 1 84 ? 12.218 -1.909 -0.700 1.00 93.00 84 SER A C 1
ATOM 657 O O . SER A 1 84 ? 12.509 -1.777 -1.885 1.00 93.00 84 SER A O 1
ATOM 659 N N . GLU A 1 85 ? 13.012 -2.583 0.139 1.00 93.81 85 GLU A N 1
ATOM 660 C CA . GLU A 1 85 ? 14.283 -3.222 -0.242 1.00 93.81 85 GLU A CA 1
ATOM 661 C C . GLU A 1 85 ? 14.340 -4.676 0.269 1.00 93.81 85 GLU A C 1
ATOM 663 O O . GLU A 1 85 ? 15.185 -5.010 1.103 1.00 93.81 85 GLU A O 1
ATOM 668 N N . PRO A 1 86 ? 13.414 -5.552 -0.166 1.00 95.25 86 PRO A N 1
ATOM 669 C CA . PRO A 1 86 ? 13.409 -6.943 0.257 1.00 95.25 86 PRO A CA 1
ATOM 670 C C . PRO A 1 86 ? 14.603 -7.692 -0.346 1.00 95.25 86 PRO A C 1
ATOM 672 O O . PRO A 1 86 ? 15.058 -7.392 -1.451 1.00 95.25 86 PRO A O 1
ATOM 675 N N . SER A 1 87 ? 15.075 -8.729 0.346 1.00 94.81 87 SER A N 1
ATOM 676 C CA . SER A 1 87 ? 16.103 -9.632 -0.191 1.00 94.81 87 SER A CA 1
ATOM 677 C C . SER A 1 87 ? 15.612 -10.437 -1.399 1.00 94.81 87 SER A C 1
ATOM 679 O O . SER A 1 87 ? 16.398 -10.721 -2.299 1.00 94.81 87 SER A O 1
ATOM 681 N N . SER A 1 88 ? 14.322 -10.793 -1.419 1.00 97.31 88 SER A N 1
ATOM 682 C CA . SER A 1 88 ? 13.623 -11.353 -2.578 1.00 97.31 88 SER A CA 1
ATOM 683 C C . SER A 1 88 ? 12.289 -10.620 -2.765 1.00 97.31 88 SER A C 1
ATOM 685 O O . SER A 1 88 ? 11.412 -10.716 -1.901 1.00 97.31 88 SER A O 1
ATOM 687 N N . PRO A 1 89 ? 12.115 -9.893 -3.882 1.00 96.81 89 PRO A N 1
ATOM 688 C CA . PRO A 1 89 ? 10.850 -9.244 -4.227 1.00 96.81 89 PRO A CA 1
ATOM 689 C C . PRO A 1 89 ? 9.672 -10.224 -4.310 1.00 96.81 89 PRO A C 1
ATOM 691 O O . PRO A 1 89 ? 8.566 -9.917 -3.874 1.00 96.81 89 PRO A O 1
ATOM 694 N N . GLU A 1 90 ? 9.907 -11.430 -4.823 1.00 97.56 90 GLU A N 1
ATOM 695 C CA . GLU A 1 90 ? 8.885 -12.465 -4.964 1.00 97.56 90 GLU A CA 1
ATOM 696 C C . GLU A 1 90 ? 8.443 -13.024 -3.606 1.00 97.56 90 GLU A C 1
ATOM 698 O O . GLU A 1 90 ? 7.247 -13.206 -3.365 1.00 97.56 90 GLU A O 1
ATOM 703 N N . GLU A 1 91 ? 9.386 -13.281 -2.693 1.00 98.25 91 GLU A N 1
ATOM 704 C CA . GLU A 1 91 ? 9.061 -13.693 -1.322 1.00 98.25 91 GLU A CA 1
ATOM 705 C C . GLU A 1 91 ? 8.303 -12.598 -0.569 1.00 98.25 91 GLU A C 1
ATOM 707 O O . GLU A 1 91 ? 7.390 -12.900 0.201 1.00 98.25 91 GLU A O 1
ATOM 712 N N . GLU A 1 92 ? 8.618 -11.332 -0.833 1.00 98.25 92 GLU A N 1
ATOM 713 C CA . GLU A 1 92 ? 7.905 -10.200 -0.253 1.00 98.25 92 GLU A CA 1
ATOM 714 C C . GLU A 1 92 ? 6.454 -10.114 -0.745 1.00 98.25 92 GLU A C 1
ATOM 716 O O . GLU A 1 92 ? 5.533 -9.971 0.065 1.00 98.25 92 GLU A O 1
ATOM 721 N N . CYS A 1 93 ? 6.214 -10.297 -2.046 1.00 98.00 93 CYS A N 1
ATOM 722 C CA . CYS A 1 93 ? 4.857 -10.409 -2.583 1.00 98.00 93 CYS A CA 1
ATOM 723 C C . CYS A 1 93 ? 4.084 -11.570 -1.941 1.00 98.00 93 CYS A C 1
ATOM 725 O O . CYS A 1 93 ? 2.930 -11.406 -1.538 1.00 98.00 93 CYS A O 1
ATOM 727 N N . ASN A 1 94 ? 4.730 -12.727 -1.770 1.00 97.88 94 ASN A N 1
ATOM 728 C CA . ASN A 1 94 ? 4.126 -13.868 -1.084 1.00 97.88 94 ASN A CA 1
ATOM 729 C C . ASN A 1 94 ? 3.797 -13.544 0.380 1.00 97.88 94 ASN A C 1
ATOM 731 O O . ASN A 1 94 ? 2.717 -13.897 0.854 1.00 97.88 94 ASN A O 1
ATOM 735 N N . ARG A 1 95 ? 4.683 -12.843 1.099 1.00 98.19 95 ARG A N 1
ATOM 736 C CA . ARG A 1 95 ? 4.449 -12.417 2.486 1.00 98.19 95 ARG A CA 1
ATOM 737 C C . ARG A 1 95 ? 3.217 -11.521 2.592 1.00 98.19 95 ARG A C 1
ATOM 739 O O . ARG A 1 95 ? 2.384 -11.734 3.472 1.00 98.19 95 ARG A O 1
ATOM 746 N N . ILE A 1 96 ? 3.079 -10.554 1.689 1.00 98.00 96 ILE A N 1
ATOM 747 C CA . ILE A 1 96 ? 1.918 -9.658 1.637 1.00 98.00 96 ILE A CA 1
ATOM 748 C C . ILE A 1 96 ? 0.640 -10.428 1.301 1.00 98.00 96 ILE A C 1
ATOM 750 O O . ILE A 1 96 ? -0.377 -10.240 1.968 1.00 98.00 96 ILE A O 1
ATOM 754 N N . GLN A 1 97 ? 0.700 -11.361 0.352 1.00 96.25 97 GLN A N 1
ATOM 755 C CA . GLN A 1 97 ? -0.437 -12.220 0.027 1.00 96.25 97 GLN A CA 1
ATOM 756 C C . GLN A 1 97 ? -0.893 -13.054 1.238 1.00 96.25 97 GLN A C 1
ATOM 758 O O . GLN A 1 97 ? -2.088 -13.168 1.505 1.00 96.25 97 GLN A O 1
ATOM 763 N N . GLN A 1 98 ? 0.045 -13.597 2.021 1.00 96.94 98 GLN A N 1
ATOM 764 C CA . GLN A 1 98 ? -0.289 -14.321 3.252 1.00 96.94 98 GLN A CA 1
ATOM 765 C C . GLN A 1 98 ? -0.927 -13.412 4.307 1.00 96.94 98 GLN A C 1
ATOM 767 O O . GLN A 1 98 ? -1.844 -13.844 5.004 1.00 96.94 98 GLN A O 1
ATOM 772 N N . LEU A 1 99 ? -0.495 -12.152 4.411 1.00 96.50 99 LEU A N 1
ATOM 773 C CA . LEU A 1 99 ? -1.123 -11.185 5.313 1.00 96.50 99 LEU A CA 1
ATOM 774 C C . LEU A 1 99 ? -2.574 -10.889 4.920 1.00 96.50 99 LEU A C 1
ATOM 776 O O . LEU A 1 99 ? -3.408 -10.759 5.816 1.00 96.50 99 LEU A O 1
ATOM 780 N N . ILE A 1 100 ? -2.899 -10.843 3.624 1.00 93.56 100 ILE A N 1
ATOM 781 C CA . ILE A 1 100 ? -4.292 -10.738 3.157 1.00 93.56 100 ILE A CA 1
ATOM 782 C C . ILE A 1 100 ? -5.089 -11.954 3.635 1.00 93.56 100 ILE A C 1
ATOM 784 O O . ILE A 1 100 ? -6.073 -11.801 4.357 1.00 93.56 100 ILE A O 1
ATOM 788 N N . TYR A 1 101 ? -4.614 -13.168 3.344 1.00 92.88 101 TYR A N 1
ATOM 789 C CA . TYR A 1 101 ? -5.315 -14.396 3.737 1.00 92.88 101 TYR A CA 1
ATOM 790 C C . TYR A 1 101 ? -5.522 -14.527 5.253 1.00 92.88 101 TYR A C 1
ATOM 792 O O . TYR A 1 101 ? -6.576 -14.978 5.696 1.00 92.88 101 TYR A O 1
ATOM 800 N N . GLN A 1 102 ? -4.552 -14.102 6.063 1.00 94.31 102 GLN A N 1
ATOM 801 C CA . GLN A 1 102 ? -4.645 -14.153 7.526 1.00 94.31 102 GLN A CA 1
ATOM 802 C C . GLN A 1 102 ? -5.634 -13.136 8.109 1.00 94.31 102 GLN A C 1
ATOM 804 O O . GLN A 1 102 ? -6.205 -13.370 9.175 1.00 94.31 102 GLN A O 1
ATOM 809 N N . ASN A 1 103 ? -5.824 -11.996 7.441 1.00 92.19 103 ASN A N 1
ATOM 810 C CA . ASN A 1 103 ? -6.684 -10.915 7.923 1.00 92.19 103 ASN A CA 1
ATOM 811 C C . ASN A 1 103 ? -8.105 -10.959 7.345 1.00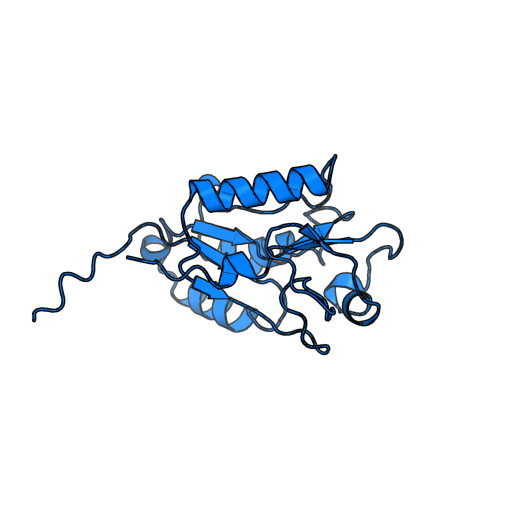 92.19 103 ASN A C 1
ATOM 813 O O . ASN A 1 103 ? -8.984 -10.262 7.862 1.00 92.19 103 ASN A O 1
ATOM 817 N N . GLY A 1 104 ? -8.337 -11.818 6.352 1.00 87.62 104 GLY A N 1
ATOM 818 C CA . GLY A 1 104 ? -9.605 -11.944 5.650 1.00 87.62 104 GLY A CA 1
ATOM 819 C C . GLY A 1 104 ? -9.707 -10.988 4.459 1.00 87.62 104 GLY A C 1
ATOM 820 O O . GLY A 1 104 ? -8.758 -10.261 4.162 1.00 87.62 104 GLY A O 1
ATOM 821 N N . PRO A 1 105 ? -10.858 -10.979 3.766 1.00 89.94 105 PRO A N 1
ATOM 822 C CA . PRO A 1 105 ? -11.030 -10.174 2.564 1.00 89.94 105 PRO A CA 1
ATOM 823 C C . PRO A 1 105 ? -10.886 -8.679 2.871 1.00 89.94 105 PRO A C 1
ATOM 825 O O . PRO A 1 105 ? -11.244 -8.214 3.960 1.00 89.94 105 PRO A O 1
ATOM 828 N N . ILE A 1 106 ? -10.389 -7.933 1.885 1.00 93.75 106 ILE A N 1
ATOM 829 C CA . ILE A 1 106 ? -10.329 -6.470 1.918 1.00 93.75 106 ILE A CA 1
ATOM 830 C C . ILE A 1 106 ? -11.765 -5.929 1.923 1.00 93.75 106 ILE A C 1
ATOM 832 O O . ILE A 1 106 ? -12.535 -6.180 1.000 1.00 93.75 106 ILE A O 1
ATOM 836 N N . ASP A 1 107 ? -12.133 -5.174 2.962 1.00 94.50 107 ASP A N 1
ATOM 837 C CA . ASP A 1 107 ? -13.497 -4.649 3.125 1.00 94.50 107 ASP A CA 1
ATOM 838 C C . ASP A 1 107 ? -13.737 -3.379 2.305 1.00 94.50 107 ASP A C 1
ATOM 840 O O . ASP A 1 107 ? -14.854 -3.097 1.873 1.00 94.50 107 ASP A O 1
ATOM 844 N N . ALA A 1 108 ? -12.687 -2.581 2.123 1.00 93.62 108 ALA A N 1
ATOM 845 C CA . ALA A 1 108 ? -12.717 -1.365 1.330 1.00 93.62 108 ALA A CA 1
ATOM 846 C C . ALA A 1 108 ? -11.354 -1.140 0.684 1.00 93.62 108 ALA A C 1
ATOM 848 O O . ALA A 1 108 ? -10.318 -1.383 1.298 1.00 93.62 108 ALA A O 1
ATOM 849 N N . CYS A 1 109 ? -11.350 -0.628 -0.542 1.00 95.12 109 CYS A N 1
ATOM 850 C CA . CYS A 1 109 ? -10.130 -0.310 -1.263 1.00 95.12 109 CYS A CA 1
ATOM 851 C C . CYS A 1 109 ? -10.229 1.101 -1.840 1.00 95.12 109 CYS A C 1
ATOM 853 O O . CYS A 1 109 ? -11.193 1.436 -2.532 1.00 95.12 109 CYS A O 1
ATOM 855 N N . VAL A 1 110 ? -9.242 1.937 -1.528 1.00 95.38 110 VAL A N 1
ATOM 856 C CA . VAL A 1 110 ? -9.072 3.248 -2.152 1.00 95.38 110 VAL A CA 1
ATOM 857 C C . VAL A 1 110 ? -8.101 3.074 -3.305 1.00 95.38 110 VAL A C 1
ATOM 859 O O . VAL A 1 110 ? -6.954 2.695 -3.090 1.00 95.38 110 VAL A O 1
ATOM 862 N N . LEU A 1 111 ? -8.566 3.369 -4.517 1.00 93.50 111 LEU A N 1
ATOM 863 C CA . LEU A 1 111 ? -7.801 3.206 -5.748 1.00 93.50 111 LEU A CA 1
ATOM 864 C C . LEU A 1 111 ? -7.597 4.551 -6.446 1.00 93.50 111 LEU A C 1
ATOM 866 O O . LEU A 1 111 ? -8.478 5.413 -6.452 1.00 93.50 111 LEU A O 1
ATOM 870 N N . GLY A 1 112 ? -6.429 4.703 -7.064 1.00 88.19 112 GLY A N 1
ATOM 871 C CA . GLY A 1 112 ? -6.155 5.723 -8.069 1.00 88.19 112 GLY A CA 1
ATOM 872 C C . GLY A 1 112 ? -6.099 5.097 -9.461 1.00 88.19 112 GLY A C 1
ATOM 873 O O . GLY A 1 112 ? -5.823 3.907 -9.594 1.00 88.19 112 GLY A O 1
ATOM 874 N N . LEU A 1 113 ? -6.345 5.910 -10.489 1.00 90.62 113 LEU A N 1
ATOM 875 C CA . LEU A 1 113 ? -6.114 5.533 -11.881 1.00 90.62 113 LEU A CA 1
ATOM 876 C C . LEU A 1 113 ? -4.939 6.333 -12.434 1.00 90.62 113 LEU A C 1
ATOM 878 O O . LEU A 1 113 ? -4.948 7.567 -12.388 1.00 90.62 113 LEU A O 1
ATOM 882 N N . GLY A 1 114 ? -3.950 5.624 -12.970 1.00 87.50 114 GLY A N 1
ATOM 883 C CA . GLY A 1 114 ? -2.865 6.221 -13.734 1.00 87.50 114 GLY A CA 1
ATOM 884 C C . GLY A 1 114 ? -3.361 6.821 -15.049 1.00 87.50 114 GLY A C 1
ATOM 885 O O . GLY A 1 114 ? -4.416 6.455 -15.565 1.00 87.50 114 GLY A O 1
ATOM 886 N N . MET A 1 115 ? -2.575 7.720 -15.647 1.00 87.56 115 MET A N 1
ATOM 887 C CA . MET A 1 115 ? -2.929 8.347 -16.933 1.00 87.56 115 MET A CA 1
ATOM 888 C C . MET A 1 115 ? -3.085 7.338 -18.081 1.00 87.56 115 MET A C 1
ATOM 890 O O . MET A 1 115 ? -3.814 7.600 -19.034 1.00 87.56 115 MET A O 1
ATOM 894 N N . ASN A 1 116 ? -2.404 6.195 -17.996 1.00 88.50 116 ASN A N 1
ATOM 895 C CA . ASN A 1 116 ? -2.525 5.083 -18.940 1.00 88.50 116 ASN A CA 1
ATOM 896 C C . ASN A 1 116 ? -3.584 4.043 -18.514 1.00 88.50 116 ASN A C 1
ATOM 898 O O . ASN A 1 116 ? -3.709 3.010 -19.165 1.00 88.50 116 ASN A O 1
ATOM 902 N N . GLY A 1 117 ? -4.332 4.302 -17.438 1.00 89.12 117 GLY A N 1
ATOM 903 C CA . GLY A 1 117 ? -5.372 3.421 -16.913 1.00 89.12 117 GLY A CA 1
ATOM 904 C C . GLY A 1 117 ? -4.896 2.350 -15.931 1.00 89.12 117 GLY A C 1
ATOM 905 O O . GLY A 1 117 ? -5.716 1.520 -15.546 1.00 89.12 117 GLY A O 1
ATOM 906 N N . HIS A 1 118 ? -3.623 2.345 -15.512 1.00 92.19 118 HIS A N 1
ATOM 907 C CA . HIS A 1 118 ? -3.165 1.398 -14.491 1.00 92.19 118 HIS A CA 1
ATOM 908 C C . HIS A 1 118 ? -3.877 1.609 -13.147 1.00 92.19 118 HIS A C 1
ATOM 910 O O . HIS A 1 118 ? -4.254 2.731 -12.793 1.00 92.19 118 HIS A O 1
ATOM 916 N N . ILE A 1 119 ? -4.005 0.525 -12.382 1.00 92.06 119 ILE A N 1
ATOM 917 C CA . ILE A 1 119 ? -4.427 0.525 -10.975 1.00 92.06 119 ILE A CA 1
ATOM 918 C C . ILE A 1 119 ? -3.261 -0.027 -10.164 1.00 92.06 119 ILE A C 1
ATOM 920 O O . ILE A 1 119 ? -2.773 -1.113 -10.476 1.00 92.06 119 ILE A O 1
ATOM 924 N N . ALA A 1 120 ? -2.828 0.682 -9.122 1.00 92.88 120 ALA A N 1
ATOM 925 C CA . ALA A 1 120 ? -1.571 0.363 -8.439 1.00 92.88 120 ALA A CA 1
ATOM 926 C C . ALA A 1 120 ? -0.402 0.325 -9.447 1.00 92.88 120 ALA A C 1
ATOM 928 O O . ALA A 1 120 ? -0.330 1.197 -10.312 1.00 92.88 120 ALA A O 1
ATOM 929 N N . PHE A 1 121 ? 0.441 -0.713 -9.433 1.00 94.75 121 PHE A N 1
ATOM 930 C CA . PHE A 1 121 ? 1.372 -0.991 -10.537 1.00 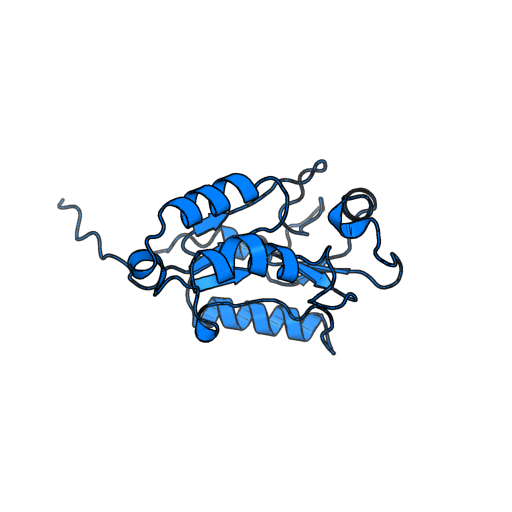94.75 121 PHE A CA 1
ATOM 931 C C . PHE A 1 121 ? 0.889 -2.088 -11.499 1.00 94.75 121 PHE A C 1
ATOM 933 O O . PHE A 1 121 ? 1.687 -2.658 -12.243 1.00 94.75 121 PHE A O 1
ATOM 940 N N . ASN A 1 122 ? -0.418 -2.368 -11.545 1.00 94.00 122 ASN A N 1
ATOM 941 C CA . ASN A 1 122 ? -1.010 -3.217 -12.582 1.00 94.00 122 ASN A CA 1
ATOM 942 C C . ASN A 1 122 ? -1.107 -2.428 -13.896 1.00 94.00 122 ASN A C 1
ATOM 944 O O . ASN A 1 122 ? -2.114 -1.776 -14.184 1.00 94.00 122 ASN A O 1
ATOM 948 N N . GLU A 1 123 ? -0.029 -2.469 -14.675 1.00 92.81 123 GLU A N 1
ATOM 949 C CA . GLU A 1 123 ? 0.077 -1.807 -15.976 1.00 92.81 123 GLU A CA 1
ATOM 950 C C . GLU A 1 123 ? -0.859 -2.422 -17.035 1.00 92.81 123 GLU A C 1
ATOM 952 O O . GLU A 1 123 ? -1.209 -3.605 -16.950 1.00 92.81 123 GLU A O 1
ATOM 957 N N . PRO A 1 124 ? -1.235 -1.658 -18.083 1.00 92.62 124 PRO A N 1
ATOM 958 C CA . PRO A 1 124 ? -1.971 -2.197 -19.220 1.00 92.62 124 PRO A CA 1
ATOM 959 C C . PRO A 1 124 ? -1.270 -3.415 -19.836 1.00 92.62 124 PRO A C 1
ATOM 961 O O . PRO A 1 124 ? -0.122 -3.343 -20.273 1.00 92.62 124 PRO A O 1
ATOM 964 N N . SER A 1 125 ? -1.986 -4.536 -19.894 1.00 91.12 125 SER A N 1
ATOM 965 C CA . SER A 1 125 ? -1.480 -5.828 -20.359 1.00 91.12 125 SER A CA 1
ATOM 966 C C . SER A 1 125 ? -2.591 -6.627 -21.049 1.00 91.12 125 SER A C 1
ATOM 968 O O . SER A 1 125 ? -3.775 -6.309 -20.934 1.00 91.12 125 SER A O 1
ATOM 970 N N . THR A 1 126 ? -2.220 -7.685 -21.773 1.00 92.75 126 THR A N 1
ATOM 971 C CA . THR A 1 126 ? -3.169 -8.634 -22.383 1.00 92.75 126 THR A CA 1
ATOM 972 C C . THR A 1 126 ? -3.804 -9.589 -21.370 1.00 92.75 126 THR A C 1
ATOM 974 O O . THR A 1 126 ? -4.726 -10.324 -21.718 1.00 92.75 126 THR A O 1
ATOM 977 N N . TYR A 1 127 ? -3.326 -9.587 -20.125 1.00 91.38 127 TYR A N 1
ATOM 978 C CA . TYR A 1 127 ? -3.842 -10.394 -19.027 1.00 91.38 127 TYR A CA 1
ATOM 979 C C . TYR A 1 127 ? -3.804 -9.607 -17.712 1.00 91.38 127 TYR A C 1
ATOM 981 O O . TYR A 1 127 ? -3.003 -8.687 -17.551 1.00 91.38 127 TYR A O 1
ATOM 989 N N . LEU A 1 128 ? -4.671 -9.983 -16.770 1.00 91.88 128 LEU A N 1
ATOM 990 C CA . LEU A 1 128 ? -4.698 -9.409 -15.425 1.00 91.88 128 LEU A CA 1
ATOM 991 C C . LEU A 1 128 ? -3.805 -10.225 -14.490 1.00 91.88 128 LEU A C 1
ATOM 993 O O . LEU A 1 128 ? -3.861 -11.455 -14.493 1.00 91.88 128 LEU A O 1
ATOM 997 N N . GLN A 1 129 ? -3.025 -9.538 -13.659 1.00 94.25 129 GLN A N 1
ATOM 998 C CA . GLN A 1 129 ? -2.305 -10.163 -12.553 1.00 94.25 129 GLN A CA 1
ATOM 999 C C . GLN A 1 129 ? -3.291 -10.416 -11.418 1.00 94.25 129 GLN A C 1
ATOM 1001 O O . GLN A 1 129 ? -3.910 -9.478 -10.923 1.00 94.25 129 GLN A O 1
ATOM 1006 N N . ALA A 1 130 ? -3.487 -11.675 -11.032 1.00 92.25 130 ALA A N 1
ATOM 1007 C CA . ALA A 1 130 ? -4.472 -12.019 -10.009 1.00 92.25 130 ALA A CA 1
ATOM 1008 C C . ALA A 1 130 ? -4.002 -11.604 -8.608 1.00 92.25 130 ALA A C 1
ATOM 1010 O O . ALA A 1 130 ? -4.722 -10.907 -7.902 1.00 92.25 130 ALA A O 1
ATOM 1011 N N . HIS A 1 131 ? -2.782 -11.991 -8.248 1.00 94.94 131 HIS A N 1
ATOM 1012 C CA . HIS A 1 131 ? -2.249 -11.878 -6.893 1.00 94.94 131 HIS A CA 1
ATOM 1013 C C . HIS A 1 131 ? -1.109 -10.866 -6.808 1.00 94.94 131 HIS A C 1
ATOM 1015 O O . HIS A 1 131 ? -0.686 -10.279 -7.811 1.00 94.94 131 HIS A O 1
ATOM 1021 N N . CYS A 1 132 ? -0.619 -10.659 -5.587 1.00 96.50 132 CYS A N 1
ATOM 1022 C CA . CYS A 1 132 ? 0.536 -9.813 -5.349 1.00 96.50 132 CYS A CA 1
ATOM 1023 C C . CYS A 1 132 ? 1.743 -10.248 -6.201 1.00 96.50 132 CYS A C 1
ATOM 1025 O O . CYS A 1 132 ? 2.056 -11.437 -6.279 1.00 96.50 132 CYS A O 1
ATOM 1027 N N . HIS A 1 133 ? 2.400 -9.295 -6.862 1.00 97.12 133 HIS A N 1
ATOM 1028 C CA . HIS A 1 133 ? 3.461 -9.577 -7.828 1.00 97.12 133 HIS A CA 1
ATOM 1029 C C . HIS A 1 133 ? 4.478 -8.434 -7.932 1.00 97.12 133 HIS A C 1
ATOM 1031 O O . HIS A 1 133 ? 4.220 -7.290 -7.543 1.00 97.12 133 HIS A O 1
ATOM 1037 N N . VAL A 1 134 ? 5.633 -8.771 -8.507 1.00 97.06 134 VAL A N 1
ATOM 1038 C CA . VAL A 1 134 ? 6.669 -7.818 -8.905 1.00 97.06 134 VAL A CA 1
ATOM 1039 C C . VAL A 1 134 ? 6.286 -7.252 -10.271 1.00 97.06 134 VAL A C 1
ATOM 1041 O O . VAL A 1 134 ? 6.251 -7.972 -11.270 1.00 97.06 134 VAL A O 1
ATOM 1044 N N . ALA A 1 135 ? 5.946 -5.970 -10.313 1.00 93.94 135 ALA A N 1
ATOM 1045 C CA . ALA A 1 135 ? 5.478 -5.285 -11.503 1.00 93.94 135 ALA A CA 1
ATOM 1046 C C . ALA A 1 135 ? 6.640 -4.729 -12.333 1.00 93.94 135 ALA A C 1
ATOM 1048 O O . ALA A 1 135 ? 7.555 -4.074 -11.823 1.00 93.94 135 ALA A O 1
ATOM 1049 N N . VAL A 1 136 ? 6.547 -4.939 -13.646 1.00 86.12 136 VAL A N 1
ATOM 1050 C CA . VAL A 1 136 ? 7.381 -4.251 -14.634 1.00 86.12 136 VAL A CA 1
ATOM 1051 C C . VAL A 1 136 ? 6.707 -2.928 -14.970 1.00 86.12 136 VAL A C 1
ATOM 1053 O O . VAL A 1 136 ? 5.592 -2.913 -15.485 1.00 86.12 136 VAL A O 1
ATOM 1056 N N . LEU A 1 137 ? 7.382 -1.823 -14.671 1.00 89.50 137 LEU A N 1
ATOM 1057 C CA . LEU A 1 137 ? 6.809 -0.486 -14.789 1.00 89.50 137 LEU A CA 1
ATOM 1058 C C . LEU A 1 137 ? 6.975 0.074 -16.201 1.00 89.50 137 LEU A C 1
ATOM 1060 O O . LEU A 1 137 ? 8.040 -0.029 -16.812 1.00 89.50 137 LEU A O 1
ATOM 1064 N N . SER A 1 138 ? 5.922 0.706 -16.715 1.00 85.25 138 SER A N 1
ATOM 1065 C CA . SER A 1 138 ? 5.973 1.403 -17.998 1.00 85.25 138 SER A CA 1
ATOM 1066 C C . SER A 1 138 ? 6.776 2.702 -17.896 1.00 85.25 138 SER A C 1
ATOM 1068 O O . SER A 1 138 ? 6.920 3.296 -16.825 1.00 85.25 138 SER A O 1
ATOM 1070 N N . GLU A 1 139 ? 7.243 3.219 -19.035 1.00 84.56 139 GLU A N 1
ATOM 1071 C CA . GLU A 1 139 ? 7.892 4.535 -19.075 1.00 84.56 139 GLU A CA 1
ATOM 1072 C C . GLU A 1 139 ? 6.971 5.649 -18.543 1.00 84.56 139 GLU A C 1
ATOM 1074 O O . GLU A 1 139 ? 7.434 6.573 -17.874 1.00 84.56 139 GLU A O 1
ATOM 1079 N N . ALA A 1 140 ? 5.659 5.536 -18.783 1.00 82.81 140 ALA A N 1
ATOM 1080 C CA . ALA A 1 140 ? 4.668 6.479 -18.274 1.00 82.81 140 ALA A CA 1
ATOM 1081 C C . ALA A 1 140 ? 4.656 6.515 -16.737 1.00 82.81 140 ALA A C 1
ATOM 1083 O O . ALA A 1 140 ? 4.713 7.599 -16.154 1.00 82.81 140 ALA A O 1
ATOM 1084 N N . SER A 1 141 ? 4.660 5.351 -16.085 1.00 83.19 141 SER A N 1
ATOM 1085 C CA . SER A 1 141 ? 4.726 5.248 -14.621 1.00 83.19 141 SER A CA 1
ATOM 1086 C C . SER A 1 141 ? 6.071 5.715 -14.070 1.00 83.19 141 SER A C 1
ATOM 1088 O O . SER A 1 141 ? 6.111 6.426 -13.069 1.00 83.19 141 SER A O 1
ATOM 1090 N N . MET A 1 142 ? 7.173 5.437 -14.773 1.00 83.88 142 MET A N 1
ATOM 1091 C CA . MET A 1 142 ? 8.506 5.931 -14.396 1.00 83.88 142 MET A CA 1
ATOM 1092 C C . MET A 1 142 ? 8.671 7.452 -14.541 1.00 83.88 142 MET A C 1
ATOM 1094 O O . MET A 1 142 ? 9.614 8.021 -13.992 1.00 83.88 142 MET A O 1
ATOM 1098 N N . ASN A 1 143 ? 7.776 8.124 -15.268 1.00 82.69 143 ASN A N 1
ATOM 1099 C CA . ASN A 1 143 ? 7.736 9.584 -15.375 1.00 82.69 143 ASN A CA 1
ATOM 1100 C C . ASN A 1 143 ? 6.789 10.233 -14.348 1.00 82.69 143 ASN A C 1
ATOM 1102 O O . ASN A 1 143 ? 6.670 11.461 -14.313 1.00 82.69 143 ASN A O 1
ATOM 1106 N N . HIS A 1 144 ? 6.127 9.439 -13.497 1.00 80.69 144 HIS A N 1
ATOM 1107 C CA . HIS A 1 144 ? 5.282 9.952 -12.424 1.00 80.69 144 HIS A CA 1
ATOM 1108 C C . HIS A 1 144 ? 6.102 10.822 -11.445 1.00 80.69 144 HIS A C 1
ATOM 1110 O O . HIS A 1 144 ? 7.246 10.478 -11.140 1.00 80.69 144 HIS A O 1
ATOM 1116 N N . PRO A 1 145 ? 5.546 11.919 -10.885 1.00 78.88 145 PRO A N 1
ATOM 1117 C CA . PRO A 1 145 ? 6.281 12.801 -9.974 1.00 78.88 145 PRO A CA 1
ATOM 1118 C C . PRO A 1 145 ? 6.951 12.095 -8.789 1.00 78.88 145 PRO A C 1
ATOM 1120 O O . PRO A 1 145 ? 8.055 12.478 -8.415 1.00 78.88 145 PRO A O 1
ATOM 1123 N N . MET A 1 146 ? 6.326 11.045 -8.241 1.00 76.56 146 MET A N 1
ATOM 1124 C CA . MET A 1 146 ? 6.913 10.245 -7.152 1.00 76.56 146 MET A CA 1
ATOM 1125 C C . MET A 1 146 ? 8.197 9.515 -7.583 1.00 76.56 146 MET A C 1
ATOM 1127 O O . MET A 1 146 ? 9.129 9.416 -6.793 1.00 76.56 146 MET A O 1
ATOM 1131 N N . ALA A 1 147 ? 8.288 9.088 -8.847 1.00 76.56 147 ALA A N 1
ATOM 1132 C CA . ALA A 1 147 ? 9.433 8.366 -9.405 1.00 76.56 147 ALA A CA 1
ATOM 1133 C C . ALA A 1 147 ? 10.558 9.281 -9.922 1.00 76.56 147 ALA A C 1
ATOM 1135 O O . ALA A 1 147 ? 11.644 8.808 -10.255 1.00 76.56 147 ALA A O 1
ATOM 1136 N N . LYS A 1 148 ? 10.325 10.600 -9.986 1.00 73.31 148 LYS A N 1
ATOM 1137 C CA . LYS A 1 148 ? 11.181 11.568 -10.695 1.00 73.31 148 LYS A CA 1
ATOM 1138 C C . LYS A 1 148 ? 12.650 11.572 -10.246 1.00 73.31 148 LYS A C 1
ATOM 1140 O O . LYS A 1 148 ? 13.521 11.864 -11.062 1.00 73.31 148 LYS A O 1
ATOM 1145 N N . ASN A 1 149 ? 12.919 11.241 -8.983 1.00 74.44 149 ASN A N 1
ATOM 1146 C CA . ASN A 1 149 ? 14.264 11.243 -8.395 1.00 74.44 149 ASN A CA 1
ATOM 1147 C C . ASN A 1 149 ? 14.845 9.831 -8.189 1.00 74.44 149 ASN A C 1
ATOM 1149 O O . ASN A 1 149 ? 15.895 9.684 -7.566 1.00 74.44 149 ASN A O 1
ATOM 1153 N N . MET A 1 150 ? 14.183 8.788 -8.697 1.00 80.81 150 MET A N 1
ATOM 1154 C CA . MET A 1 150 ? 14.615 7.406 -8.506 1.00 80.81 150 MET A CA 1
ATOM 1155 C C . MET A 1 150 ? 15.546 6.944 -9.640 1.00 80.81 150 MET A C 1
ATOM 1157 O O . MET A 1 150 ? 15.409 7.352 -10.796 1.00 80.81 150 MET A O 1
ATOM 1161 N N . LYS A 1 151 ? 16.507 6.063 -9.329 1.00 74.19 151 LYS A N 1
ATOM 1162 C CA . LYS A 1 151 ? 17.385 5.461 -10.346 1.00 74.19 151 LYS A CA 1
ATOM 1163 C C . LYS A 1 151 ? 16.616 4.406 -11.140 1.00 74.19 151 LYS A C 1
ATOM 1165 O O . LYS A 1 151 ? 16.400 3.307 -10.642 1.00 74.19 151 LYS A O 1
ATOM 1170 N N . LYS A 1 152 ? 16.246 4.734 -12.382 1.00 69.06 152 LYS A N 1
ATOM 1171 C CA . LYS A 1 152 ? 15.377 3.901 -13.233 1.00 69.06 152 LYS A CA 1
ATOM 1172 C C . LYS A 1 152 ? 15.831 2.438 -13.364 1.00 69.06 152 LYS A C 1
ATOM 1174 O O . LYS A 1 152 ? 14.982 1.560 -13.365 1.00 69.06 152 LYS A O 1
ATOM 1179 N N . ASP A 1 153 ? 17.137 2.177 -13.395 1.00 70.62 153 ASP A N 1
ATOM 1180 C CA . ASP A 1 153 ? 17.686 0.829 -13.623 1.00 70.62 153 ASP A CA 1
ATOM 1181 C C . ASP A 1 153 ? 17.591 -0.111 -12.406 1.00 70.62 153 ASP A C 1
ATOM 1183 O O . ASP A 1 153 ? 17.908 -1.293 -12.511 1.00 70.62 153 ASP A O 1
ATOM 1187 N N . SER A 1 154 ? 17.210 0.400 -11.233 1.00 74.00 154 SER A N 1
ATOM 1188 C CA . SER A 1 154 ? 17.160 -0.377 -9.982 1.00 74.00 154 SER A CA 1
ATOM 1189 C C . SER A 1 154 ? 15.777 -0.391 -9.338 1.00 74.00 154 SER A C 1
ATOM 1191 O O . SER A 1 154 ? 15.615 -0.960 -8.263 1.00 74.00 154 SER A O 1
ATOM 1193 N N . VAL A 1 155 ? 14.795 0.237 -9.987 1.00 84.56 155 VAL A N 1
ATOM 1194 C CA . VAL A 1 155 ? 13.456 0.446 -9.441 1.00 84.56 155 VAL A CA 1
ATOM 1195 C C . VAL A 1 155 ? 12.470 -0.479 -10.131 1.00 84.56 155 VAL A C 1
ATOM 1197 O O . VAL A 1 155 ? 12.464 -0.609 -11.353 1.00 84.56 155 VAL A O 1
ATOM 1200 N N . TYR A 1 156 ? 11.612 -1.098 -9.335 1.00 91.75 156 TYR A N 1
ATOM 1201 C CA . TYR A 1 156 ? 10.527 -1.964 -9.786 1.00 91.75 156 TYR A CA 1
ATOM 1202 C C . TYR A 1 156 ? 9.283 -1.705 -8.935 1.00 91.75 156 TYR A C 1
ATOM 1204 O O . TYR A 1 156 ? 9.351 -1.000 -7.929 1.00 91.75 156 TYR A O 1
ATOM 1212 N N . GLY A 1 157 ? 8.133 -2.244 -9.338 1.00 94.81 157 GLY A N 1
ATOM 1213 C CA . GLY A 1 157 ? 6.918 -2.159 -8.532 1.00 94.81 157 GLY A CA 1
ATOM 1214 C C . GLY A 1 157 ? 6.719 -3.414 -7.693 1.00 94.81 157 GLY A C 1
ATOM 1215 O O . GLY A 1 157 ? 6.906 -4.524 -8.180 1.00 94.81 157 GLY A O 1
ATOM 1216 N N . LEU A 1 158 ? 6.292 -3.254 -6.450 1.00 97.31 158 LEU A N 1
ATOM 1217 C CA . LEU A 1 158 ? 5.621 -4.296 -5.679 1.00 97.31 158 LEU A CA 1
ATOM 1218 C C . LEU A 1 158 ? 4.147 -3.912 -5.621 1.00 97.31 158 LEU A C 1
ATOM 1220 O O . LEU A 1 158 ? 3.833 -2.783 -5.251 1.00 97.31 158 LEU A O 1
ATOM 1224 N N . SER A 1 159 ? 3.243 -4.800 -6.025 1.00 97.12 159 SER A N 1
ATOM 1225 C CA . SER A 1 159 ? 1.831 -4.439 -6.184 1.00 97.12 159 SER A CA 1
ATOM 1226 C C . SER A 1 159 ? 0.915 -5.554 -5.739 1.00 97.12 159 SER A C 1
ATOM 1228 O O . SER A 1 159 ? 1.182 -6.726 -6.011 1.00 97.12 159 SER A O 1
ATOM 1230 N N . LEU A 1 160 ? -0.212 -5.198 -5.121 1.00 97.19 160 LEU A N 1
ATOM 1231 C CA . LEU A 1 160 ? -1.354 -6.105 -5.066 1.00 97.19 160 LEU A CA 1
ATOM 1232 C C . LEU A 1 160 ? -1.883 -6.376 -6.480 1.00 97.19 160 LEU A C 1
ATOM 1234 O O . LEU A 1 160 ? -1.763 -5.537 -7.381 1.00 97.19 160 LEU A O 1
ATOM 1238 N N . GLY A 1 161 ? -2.439 -7.572 -6.660 1.00 93.88 161 GLY A N 1
ATOM 1239 C CA . GLY A 1 161 ? -3.088 -7.990 -7.897 1.00 93.88 161 GLY A CA 1
ATOM 1240 C C . GLY A 1 161 ? -4.588 -7.698 -7.904 1.00 93.88 161 GLY A C 1
ATOM 1241 O O . GLY A 1 161 ? -5.194 -7.332 -6.900 1.00 93.88 161 GLY A O 1
ATOM 1242 N N . MET A 1 162 ? -5.200 -7.900 -9.063 1.00 90.81 162 MET A N 1
ATOM 1243 C CA . MET A 1 162 ? -6.584 -7.540 -9.354 1.00 90.81 162 MET A CA 1
ATOM 1244 C C . MET A 1 162 ? -7.627 -8.417 -8.650 1.00 90.81 162 MET A C 1
ATOM 1246 O O . MET A 1 162 ? -8.754 -7.962 -8.450 1.00 90.81 162 MET A O 1
ATOM 1250 N N . ALA A 1 163 ? -7.293 -9.658 -8.275 1.00 86.88 163 ALA A N 1
ATOM 1251 C CA . ALA A 1 163 ? -8.225 -10.541 -7.565 1.00 86.88 163 ALA A CA 1
ATOM 1252 C C . ALA A 1 163 ? -8.517 -10.023 -6.149 1.00 86.88 163 ALA A C 1
ATOM 1254 O O . ALA A 1 163 ? -9.648 -10.124 -5.674 1.00 86.88 163 ALA A O 1
ATOM 1255 N N . GLU A 1 164 ? -7.540 -9.354 -5.538 1.00 78.38 164 GLU A N 1
ATOM 1256 C CA . GLU A 1 164 ? -7.641 -8.792 -4.187 1.00 78.38 164 GLU A CA 1
ATOM 1257 C C . GLU A 1 164 ? -8.631 -7.615 -4.104 1.00 78.38 164 GLU A C 1
ATOM 1259 O O . GLU A 1 164 ? -9.028 -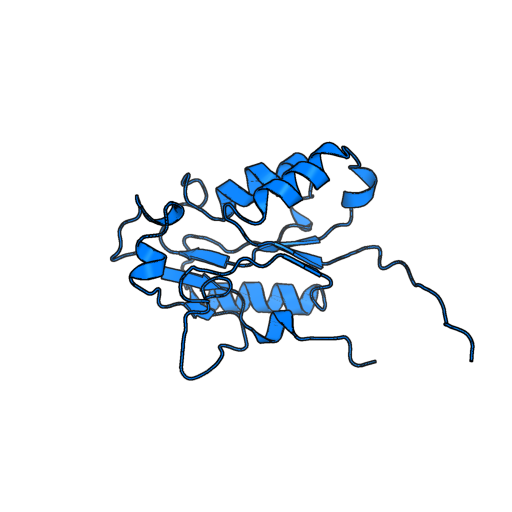7.186 -3.023 1.00 78.38 164 GLU A O 1
ATOM 1264 N N . HIS A 1 165 ? -9.072 -7.093 -5.252 1.00 64.06 165 HIS A N 1
ATOM 1265 C CA . HIS A 1 165 ? -10.091 -6.046 -5.350 1.00 64.06 165 HIS A CA 1
ATOM 1266 C C . HIS A 1 165 ? -11.501 -6.595 -5.612 1.00 64.06 165 HIS A C 1
ATOM 1268 O O . HIS A 1 165 ? -12.461 -5.824 -5.621 1.00 64.06 165 HIS A O 1
ATOM 1274 N N . HIS A 1 166 ? -11.636 -7.901 -5.878 1.00 55.84 166 HIS A N 1
ATOM 1275 C CA . HIS A 1 166 ? -12.861 -8.492 -6.420 1.00 55.84 166 HIS A CA 1
ATOM 1276 C C . HIS A 1 166 ? -13.476 -9.609 -5.566 1.00 55.84 166 HIS A C 1
ATOM 1278 O O . HIS A 1 166 ? -14.545 -10.114 -5.917 1.00 55.84 166 HIS A O 1
ATOM 1284 N N . GLU A 1 167 ? -12.877 -9.980 -4.433 1.00 47.06 167 GLU A N 1
ATOM 1285 C CA . GLU A 1 167 ? -13.501 -10.938 -3.516 1.00 47.06 167 GLU A CA 1
ATOM 1286 C C . GLU A 1 167 ? -14.665 -10.298 -2.742 1.00 47.06 167 GLU A C 1
ATOM 1288 O O . GLU A 1 167 ? -14.578 -9.952 -1.566 1.00 47.06 167 GLU A O 1
ATOM 1293 N N . PHE A 1 168 ? -15.809 -10.168 -3.417 1.00 40.56 168 PHE A N 1
ATOM 1294 C CA . PHE A 1 168 ? -17.094 -10.108 -2.737 1.00 40.56 168 PHE A CA 1
ATOM 1295 C C . PHE A 1 168 ? -17.265 -11.397 -1.942 1.00 40.56 168 PHE A C 1
ATOM 1297 O O . PHE A 1 168 ? -17.116 -12.491 -2.492 1.00 40.56 168 PHE A O 1
ATOM 1304 N N . GLN A 1 169 ? -17.597 -11.250 -0.659 1.00 38.12 169 GLN A N 1
ATOM 1305 C CA . GLN A 1 169 ? -17.975 -12.357 0.207 1.00 38.12 169 GLN A CA 1
ATOM 1306 C C . GLN A 1 169 ? -19.027 -13.212 -0.504 1.00 38.12 169 GLN A C 1
ATOM 1308 O O . GLN A 1 169 ? -20.176 -12.802 -0.668 1.00 38.12 169 GLN A O 1
ATOM 1313 N N . LYS A 1 170 ? -18.617 -14.390 -0.979 1.00 32.31 170 LYS A N 1
ATOM 1314 C CA . LYS A 1 170 ? -19.556 -15.449 -1.327 1.00 32.31 170 LYS A CA 1
ATOM 1315 C C . LYS A 1 170 ? -20.016 -16.047 -0.004 1.00 32.31 170 LYS A C 1
ATOM 1317 O O . LYS A 1 170 ? -19.339 -16.918 0.538 1.00 32.31 170 LYS A O 1
ATOM 1322 N N . GLU A 1 171 ? -21.099 -15.493 0.531 1.00 36.34 171 GLU A N 1
ATOM 1323 C CA . GLU A 1 171 ? -21.970 -16.193 1.483 1.00 36.34 171 GLU A CA 1
ATOM 1324 C C . GLU A 1 171 ? -22.744 -17.312 0.772 1.00 36.34 171 GLU A C 1
ATOM 1326 O O . GLU A 1 171 ? -23.181 -17.095 -0.386 1.00 36.34 171 GLU A O 1
#

Solvent-accessible surface area (backbone atoms only — not comparable to full-atom values): 9897 Å² total; per-residue (Å²): 135,80,87,76,72,90,73,80,73,71,65,45,32,34,33,41,49,61,66,76,78,50,44,66,59,36,48,57,59,34,73,65,71,55,48,76,80,32,60,47,39,26,39,34,54,34,48,34,52,27,64,43,62,55,81,35,84,55,25,35,55,39,45,38,43,67,52,40,38,58,61,37,59,45,47,72,96,33,54,48,70,79,71,22,70,53,96,45,61,65,59,48,23,50,52,53,47,50,50,42,67,76,71,45,70,58,72,43,74,52,82,54,73,44,98,81,65,18,45,72,48,46,56,85,62,101,66,83,55,49,54,45,38,71,27,78,75,51,73,72,60,55,63,33,79,56,38,64,86,56,64,72,94,57,52,39,29,37,20,56,22,60,46,69,77,61,63,68,85,83,123

Mean predicted aligned error: 5.94 Å

pLDDT: mean 87.9, std 14.87, range [32.31, 98.25]

Radius of gyration: 16.38 Å; Cα contacts (8 Å, |Δi|>4): 288; chains: 1; bounding box: 56×32×41 Å

Secondary structure (DSSP, 8-state):
---------SS-EEEE--SHHHHHHHHHHHHT--HHHHTT-EEEE-EEEETS-TTSTTSHHHHHIIIIITTTT--GGGEE---SS-S-HHHHHHHHHHHHHHH-S-SEEE----TTS-BTTB-S-SS---S-EEEPPPHHHHTSGGGTTS-GGG-EEEE--GGGGT-----

Foldseek 3Di:
DDPPDPPPPLAAEEEDEFDDVCQVVLQVVLVVVCLVSCARYAYEYFKWKAQDQLCPPLTSNVRCCVRHCVSSVPDPVRYHYADNYDPDLAVSQVVSQVVDVVSDAHPYYDWDAAPQGDTQLQHDDPDWDQAWDWHDHDPSRCPPPSNPPPDPVRIIMTGGTDNSVPPDDPD